Protein AF-A0A1H8CN33-F1 (afdb_monomer_lite)

Secondary structure (DSSP, 8-state):
------SSHHHHHHHHHHHHHHHHHHHHHTT-HHHHHHHHHHHHHHHHHHHHHHS-HHHHHHHHHHHHHHHHHHTTGGGT---HHHHHHHTTS-HHHHHHHHHHHHSS-HHHHHHHHHHHHHHHHHHSTTS-GGG--

Foldseek 3Di:
DDDDDDPPPVVVVVVVVVVVVVVVVVVVCVPDVVVVVVVVVVVVVVVVVVVVCPDDPPVVLLVVLVVVLVVVLVVVCLQPDLDLCVSCVVSVHDSVVSQVSCCVPPVDGPSVVSCVSNVVVVVVVVVPPPDDPVVRD

pLDDT: mean 71.37, std 15.24, range [36.31, 90.75]

Structure (mmCIF, N/CA/C/O backbone):
data_AF-A0A1H8CN33-F1
#
_entry.id   AF-A0A1H8CN33-F1
#
loop_
_atom_site.group_PDB
_atom_site.id
_atom_site.type_symbol
_atom_site.label_atom_id
_atom_site.label_alt_id
_atom_site.label_comp_id
_atom_site.label_asym_id
_atom_site.label_entity_id
_atom_site.label_seq_id
_atom_site.pdbx_PDB_ins_code
_atom_site.Cartn_x
_atom_site.Cartn_y
_atom_site.Cartn_z
_atom_site.occupancy
_atom_site.B_iso_or_equiv
_atom_site.auth_seq_id
_atom_site.auth_comp_id
_atom_site.auth_asym_id
_atom_site.auth_atom_id
_atom_site.pdbx_PDB_model_num
ATOM 1 N N . MET A 1 1 ? 20.559 -63.424 -18.009 1.00 38.78 1 MET A N 1
ATOM 2 C CA . MET A 1 1 ? 20.771 -62.196 -17.217 1.00 38.78 1 MET A CA 1
ATOM 3 C C . MET A 1 1 ? 19.952 -61.095 -17.871 1.00 38.78 1 MET A C 1
ATOM 5 O O . MET A 1 1 ? 20.191 -60.775 -19.024 1.00 38.78 1 MET A O 1
ATOM 9 N N . ILE A 1 2 ? 18.881 -60.683 -17.197 1.00 46.78 2 ILE A N 1
ATOM 10 C CA . ILE A 1 2 ? 17.819 -59.792 -17.684 1.00 46.78 2 ILE A CA 1
ATOM 11 C C . ILE A 1 2 ? 18.214 -58.347 -17.371 1.00 46.78 2 ILE A C 1
ATOM 13 O O . ILE A 1 2 ? 18.445 -58.064 -16.204 1.00 46.78 2 ILE A O 1
ATOM 17 N N . GLN A 1 3 ? 18.208 -57.447 -18.360 1.00 41.53 3 GLN A N 1
ATOM 18 C CA . GLN A 1 3 ? 17.834 -56.025 -18.210 1.00 41.53 3 GLN A CA 1
ATOM 19 C C . GLN A 1 3 ? 17.841 -55.369 -19.607 1.00 41.53 3 GLN A C 1
ATOM 21 O O . GLN A 1 3 ? 18.900 -55.128 -20.164 1.00 41.53 3 GLN A O 1
ATOM 26 N N . LYS A 1 4 ? 16.704 -55.308 -20.313 1.00 43.12 4 LYS A N 1
ATOM 27 C CA . LYS A 1 4 ? 15.602 -54.326 -20.190 1.00 43.12 4 LYS A CA 1
ATOM 28 C C . LYS A 1 4 ? 15.815 -53.076 -21.071 1.00 43.12 4 LYS A C 1
ATOM 30 O O . LYS A 1 4 ? 16.042 -51.978 -20.574 1.00 43.12 4 LYS A O 1
ATOM 35 N N . ASP A 1 5 ? 15.616 -53.279 -22.375 1.00 53.59 5 ASP A N 1
ATOM 36 C CA . ASP A 1 5 ? 15.249 -52.278 -23.388 1.00 53.59 5 ASP A CA 1
ATOM 37 C C . ASP A 1 5 ? 13.894 -51.612 -23.073 1.00 53.59 5 ASP A C 1
ATOM 39 O O . ASP A 1 5 ? 12.856 -52.018 -2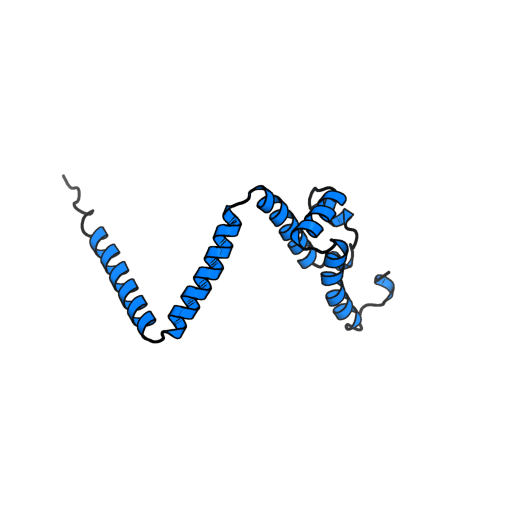3.590 1.00 53.59 5 ASP A O 1
ATOM 43 N N . TRP A 1 6 ? 13.870 -50.588 -22.215 1.00 48.78 6 TRP A N 1
ATOM 44 C CA . TRP A 1 6 ? 12.630 -49.833 -21.931 1.00 48.78 6 TRP A CA 1
ATOM 45 C C . TRP A 1 6 ? 12.735 -48.314 -22.105 1.00 48.78 6 TRP A C 1
ATOM 47 O O . TRP A 1 6 ? 11.824 -47.596 -21.704 1.00 48.78 6 TRP A O 1
ATOM 57 N N . VAL A 1 7 ? 13.793 -47.788 -22.729 1.00 49.41 7 VAL A N 1
ATOM 58 C CA . VAL A 1 7 ? 13.963 -46.320 -22.826 1.00 49.41 7 VAL A CA 1
ATOM 59 C C . VAL A 1 7 ? 13.477 -45.729 -24.162 1.00 49.41 7 VAL A C 1
ATOM 61 O O . VAL A 1 7 ? 13.261 -44.526 -24.258 1.00 49.41 7 VAL A O 1
ATOM 64 N N . GLN A 1 8 ? 13.206 -46.548 -25.183 1.00 54.94 8 GLN A N 1
ATOM 65 C CA . GLN A 1 8 ? 12.820 -46.057 -26.517 1.00 54.94 8 GLN A CA 1
ATOM 66 C C . GLN A 1 8 ? 11.320 -45.706 -26.730 1.00 54.94 8 GLN A C 1
ATOM 68 O O . GLN A 1 8 ? 11.055 -44.813 -27.534 1.00 54.94 8 GLN A O 1
ATOM 73 N N . PRO A 1 9 ? 10.306 -46.282 -26.040 1.00 46.81 9 PRO A N 1
ATOM 74 C CA . PRO A 1 9 ? 8.904 -45.963 -26.359 1.00 46.81 9 PRO A CA 1
ATOM 75 C C . PRO A 1 9 ? 8.371 -44.682 -25.683 1.00 46.81 9 PRO A C 1
ATOM 77 O O . PRO A 1 9 ? 7.384 -44.106 -26.140 1.00 46.81 9 PRO A O 1
ATOM 80 N N . LEU A 1 10 ? 9.027 -44.182 -24.628 1.00 45.94 10 LEU A N 1
ATOM 81 C CA . LEU A 1 10 ? 8.547 -43.026 -23.848 1.00 45.94 10 LEU A CA 1
ATOM 82 C C . LEU A 1 10 ? 8.778 -41.669 -24.533 1.00 45.94 10 LEU A C 1
ATOM 84 O O . LEU A 1 10 ? 8.093 -40.694 -24.216 1.00 45.94 10 LEU A O 1
ATOM 88 N N . PHE A 1 11 ? 9.705 -41.589 -25.491 1.00 44.47 11 PHE A N 1
ATOM 89 C CA . PHE A 1 11 ? 9.963 -40.345 -26.223 1.00 44.47 11 PHE A CA 1
ATOM 90 C C . PHE A 1 11 ? 8.905 -40.096 -27.312 1.00 44.47 11 PHE A C 1
ATOM 92 O O . PHE A 1 11 ? 8.453 -38.966 -27.498 1.00 44.47 11 PHE A O 1
ATOM 99 N N . SER A 1 12 ? 8.412 -41.163 -27.954 1.00 51.94 12 SER A N 1
ATOM 100 C CA . SER A 1 12 ? 7.390 -41.075 -29.007 1.00 51.94 12 SER A CA 1
ATOM 101 C C . SER A 1 12 ? 6.026 -40.621 -28.473 1.00 51.94 12 SER A C 1
ATOM 103 O O . SER A 1 12 ? 5.316 -39.864 -29.134 1.00 51.94 12 SER A O 1
ATOM 105 N N . GLN A 1 13 ? 5.657 -41.028 -27.255 1.00 50.78 13 GLN A N 1
ATOM 106 C CA . GLN A 1 13 ? 4.354 -40.696 -26.669 1.00 50.78 13 GLN A CA 1
ATOM 107 C C . GLN A 1 13 ? 4.270 -39.229 -26.211 1.00 50.78 13 GLN A C 1
ATOM 109 O O . GLN A 1 13 ? 3.214 -38.606 -26.283 1.00 50.78 13 GLN A O 1
ATOM 114 N N . ARG A 1 14 ? 5.400 -38.637 -25.808 1.00 43.19 14 ARG A N 1
ATOM 115 C CA . ARG A 1 14 ? 5.485 -37.254 -25.313 1.00 43.19 14 ARG A CA 1
ATOM 116 C C . ARG A 1 14 ? 5.453 -36.214 -26.443 1.00 43.19 14 ARG A C 1
ATOM 118 O O . ARG A 1 14 ? 4.910 -35.127 -26.258 1.00 43.19 14 ARG A O 1
ATOM 125 N N . VAL A 1 15 ? 5.968 -36.564 -27.624 1.00 52.72 15 VAL A N 1
ATOM 126 C CA . VAL A 1 15 ? 5.853 -35.750 -28.849 1.00 52.72 15 VAL A CA 1
ATOM 127 C C . VAL A 1 15 ? 4.449 -35.876 -29.455 1.00 52.72 15 VAL A C 1
ATOM 129 O O . VAL A 1 15 ? 3.866 -34.870 -29.850 1.00 52.72 15 VAL A O 1
ATOM 132 N N . ALA A 1 16 ? 3.850 -37.072 -29.433 1.00 49.91 16 ALA A N 1
ATOM 133 C CA . ALA A 1 16 ? 2.481 -37.300 -29.908 1.00 49.91 16 ALA A CA 1
ATOM 134 C C . ALA A 1 16 ? 1.404 -36.618 -29.038 1.00 49.91 16 ALA A C 1
ATOM 136 O O . ALA A 1 16 ? 0.428 -36.088 -29.574 1.00 49.91 16 ALA A O 1
ATOM 137 N N . LEU A 1 17 ? 1.590 -36.572 -27.712 1.00 51.44 17 LEU A N 1
ATOM 138 C CA . LEU A 1 17 ? 0.726 -35.804 -26.806 1.00 51.44 17 LEU A CA 1
ATOM 139 C C . LEU A 1 17 ? 0.868 -34.296 -27.040 1.00 51.44 17 LEU A C 1
ATOM 141 O O . LEU A 1 17 ? -0.144 -33.606 -27.080 1.00 51.44 17 LEU A O 1
ATOM 145 N N . ASN A 1 18 ? 2.084 -33.791 -27.283 1.00 51.53 18 ASN A N 1
ATOM 146 C CA . ASN A 1 18 ? 2.278 -32.388 -27.659 1.00 51.53 18 ASN A CA 1
ATOM 147 C C . ASN A 1 18 ? 1.625 -32.062 -29.004 1.00 51.53 18 ASN A C 1
ATOM 149 O O . ASN A 1 18 ? 0.966 -31.043 -29.100 1.00 51.53 18 ASN A O 1
ATOM 153 N N . LEU A 1 19 ? 1.724 -32.929 -30.015 1.00 53.00 19 LEU A N 1
ATOM 154 C CA . LEU A 1 19 ? 1.070 -32.732 -31.315 1.00 53.00 19 LEU A CA 1
ATOM 155 C C . LEU A 1 19 ? -0.458 -32.822 -31.234 1.00 53.00 19 LEU A C 1
ATOM 157 O O . LEU A 1 19 ? -1.139 -32.065 -31.921 1.00 53.00 19 LEU A O 1
ATOM 161 N N . SER A 1 20 ? -1.006 -33.703 -30.393 1.00 56.84 20 SER A N 1
ATOM 162 C CA . SER A 1 20 ? -2.457 -33.815 -30.187 1.00 56.84 20 SER A CA 1
ATOM 163 C C . SER A 1 20 ? -3.001 -32.634 -29.393 1.00 56.84 20 SER A C 1
ATOM 165 O O . SER A 1 20 ? -4.002 -32.055 -29.793 1.00 56.84 20 SER A O 1
ATOM 167 N N . VAL A 1 21 ? -2.316 -32.207 -28.327 1.00 61.88 21 VAL A N 1
ATOM 168 C CA . VAL A 1 21 ? -2.666 -30.988 -27.583 1.00 61.88 21 VAL A CA 1
ATOM 169 C C . VAL A 1 21 ? -2.496 -29.762 -28.472 1.00 61.88 21 VAL A C 1
ATOM 171 O O . VAL A 1 21 ? -3.376 -28.919 -28.477 1.00 61.88 21 VAL A O 1
ATOM 174 N N . PHE A 1 22 ? -1.450 -29.690 -29.297 1.00 62.16 22 PHE A N 1
ATOM 175 C CA . PHE A 1 22 ? -1.246 -28.607 -30.262 1.00 62.16 22 PHE A CA 1
ATOM 176 C C . PHE A 1 22 ? -2.297 -28.627 -31.375 1.00 62.16 22 PHE A C 1
ATOM 178 O O . PHE A 1 22 ? -2.717 -27.567 -31.811 1.00 62.16 22 PHE A O 1
ATOM 185 N N . SER A 1 23 ? -2.782 -29.798 -31.799 1.00 60.94 23 SER A N 1
ATOM 186 C CA . SER A 1 23 ? -3.860 -29.920 -32.792 1.00 60.94 23 SER A CA 1
ATOM 187 C C . SER A 1 23 ? -5.232 -29.591 -32.202 1.00 60.94 23 SER A C 1
ATOM 189 O O . SER A 1 23 ? -6.020 -28.930 -32.863 1.00 60.94 23 SER A O 1
ATOM 191 N N . ILE A 1 24 ? -5.507 -29.979 -30.951 1.00 62.62 24 ILE A N 1
ATOM 192 C CA . ILE A 1 24 ? -6.719 -29.595 -30.206 1.00 62.62 24 ILE A CA 1
ATOM 193 C C . ILE A 1 24 ? -6.690 -28.094 -29.894 1.00 62.62 24 ILE A C 1
ATOM 195 O O . ILE A 1 24 ? -7.694 -27.413 -30.064 1.00 62.62 24 ILE A O 1
ATOM 199 N N . PHE A 1 25 ? -5.531 -27.558 -29.508 1.00 59.28 25 PHE A N 1
ATOM 200 C CA . PHE A 1 25 ? -5.318 -26.133 -29.268 1.00 59.28 25 PHE A CA 1
ATOM 201 C C . PHE A 1 25 ? -5.418 -25.333 -30.570 1.00 59.28 25 PHE A C 1
ATOM 203 O O . PHE A 1 25 ? -6.023 -24.272 -30.561 1.00 59.28 25 PHE A O 1
ATOM 210 N N . ARG A 1 26 ? -4.928 -25.865 -31.700 1.00 61.12 26 ARG A N 1
ATOM 211 C CA . ARG A 1 26 ? -5.068 -25.285 -33.048 1.00 61.12 26 ARG A CA 1
ATOM 212 C C . ARG A 1 26 ? -6.513 -25.320 -33.554 1.00 61.12 26 ARG A C 1
ATOM 214 O O . ARG A 1 26 ? -6.989 -24.306 -34.039 1.00 61.12 26 ARG A O 1
ATOM 221 N N . LEU A 1 27 ? -7.238 -26.422 -33.346 1.00 56.06 27 LEU A N 1
ATOM 222 C CA . LEU A 1 27 ? -8.676 -26.529 -33.640 1.00 56.06 27 LEU A CA 1
ATOM 223 C C . LEU A 1 27 ? -9.524 -25.600 -32.756 1.00 56.06 27 LEU A C 1
ATOM 225 O O . LEU A 1 27 ? -10.532 -25.067 -33.213 1.00 56.06 27 LEU A O 1
ATOM 229 N N . PHE A 1 28 ? -9.109 -25.366 -31.506 1.00 57.62 28 PHE A N 1
ATOM 230 C CA . PHE A 1 28 ? -9.730 -24.369 -30.631 1.00 57.62 28 PHE A CA 1
ATOM 231 C C . PHE A 1 28 ? -9.395 -22.934 -31.086 1.00 57.62 28 PHE A C 1
ATOM 233 O O . PHE A 1 28 ? -10.272 -22.071 -31.065 1.00 57.62 28 PHE A O 1
ATOM 240 N N . LEU A 1 29 ? -8.172 -22.702 -31.586 1.00 55.03 29 LEU A N 1
ATOM 241 C CA . LEU A 1 29 ? -7.693 -21.426 -32.141 1.00 55.03 29 LEU A CA 1
ATOM 242 C C . LEU A 1 29 ? -8.441 -21.009 -33.418 1.00 55.03 29 LEU A C 1
ATOM 244 O O . LEU A 1 29 ? -8.754 -19.833 -33.582 1.00 55.03 29 LEU A O 1
ATOM 248 N N . ASP A 1 30 ? -8.757 -21.966 -34.294 1.00 59.91 30 ASP A N 1
ATOM 249 C CA . ASP A 1 30 ? -9.390 -21.708 -35.597 1.00 59.91 30 ASP A CA 1
ATOM 250 C C . ASP A 1 30 ? -10.877 -21.324 -35.491 1.00 59.91 30 ASP A C 1
ATOM 252 O O . ASP A 1 30 ? -11.449 -20.771 -36.429 1.00 59.91 30 ASP A O 1
ATOM 256 N N . SER A 1 31 ? -11.526 -21.590 -34.353 1.00 62.53 31 SER A N 1
ATOM 257 C CA . SER A 1 31 ? -12.973 -21.391 -34.230 1.00 62.53 31 SER A CA 1
ATOM 258 C C . SER A 1 31 ? -13.391 -19.943 -33.956 1.00 62.53 31 SER A C 1
ATOM 260 O O . SER A 1 31 ? -14.504 -19.576 -34.321 1.00 62.53 31 SER A O 1
ATOM 262 N N . ASN A 1 32 ? -12.527 -19.089 -33.387 1.00 67.88 32 ASN A N 1
ATOM 263 C CA . ASN A 1 32 ? -12.808 -17.659 -33.212 1.00 67.88 32 ASN A CA 1
ATOM 264 C C . ASN A 1 32 ? -11.509 -16.837 -33.113 1.00 67.88 32 ASN A C 1
ATOM 266 O O . ASN A 1 32 ? -10.906 -16.754 -32.044 1.00 67.88 32 ASN A O 1
ATOM 270 N N . LEU A 1 33 ? -11.147 -16.129 -34.192 1.00 73.56 33 LEU A N 1
ATOM 271 C CA . LEU A 1 33 ? -10.037 -15.156 -34.252 1.00 73.56 33 LEU A CA 1
ATOM 272 C C . LEU A 1 33 ? -10.040 -14.159 -33.075 1.00 73.56 33 LEU A C 1
ATOM 274 O O . LEU A 1 33 ? -8.995 -13.712 -32.609 1.00 73.56 33 LEU A O 1
ATOM 278 N N . MET A 1 34 ? -11.226 -13.822 -32.569 1.00 76.31 34 MET A N 1
ATOM 279 C CA . MET A 1 34 ? -11.381 -12.941 -31.412 1.00 76.31 34 MET A CA 1
ATOM 280 C C . MET A 1 34 ? -10.810 -13.551 -30.127 1.00 76.31 34 MET A C 1
ATOM 282 O O . MET A 1 34 ? -10.161 -12.848 -29.362 1.00 76.31 34 MET A O 1
ATOM 286 N N . GLY A 1 35 ? -10.990 -14.854 -29.900 1.00 76.50 35 GLY A N 1
ATOM 287 C CA . GLY A 1 35 ? -10.476 -15.530 -28.707 1.00 76.50 35 GLY A CA 1
ATOM 288 C C . GLY A 1 35 ? -8.951 -15.606 -28.700 1.00 76.50 35 GLY A C 1
ATOM 289 O O . GLY A 1 35 ? -8.326 -15.324 -27.678 1.00 76.50 35 GLY A O 1
ATOM 290 N N . SER A 1 36 ? -8.344 -15.911 -29.852 1.00 81.06 36 SER A N 1
ATOM 291 C CA . SER A 1 36 ? -6.886 -15.939 -29.985 1.00 81.06 36 SER A CA 1
ATOM 292 C C . SER A 1 36 ? -6.269 -14.549 -29.826 1.00 81.06 36 SER A C 1
ATOM 294 O O . SER A 1 36 ? -5.262 -14.417 -29.139 1.00 81.06 36 SER A O 1
ATOM 296 N N . LEU A 1 37 ? -6.893 -13.503 -30.386 1.00 81.81 37 LEU A N 1
ATOM 297 C CA . LEU A 1 37 ? -6.425 -12.120 -30.225 1.00 81.81 37 LEU A CA 1
ATOM 298 C C . LEU A 1 37 ? -6.535 -11.642 -28.773 1.00 81.81 37 LEU A C 1
ATOM 300 O O . LEU A 1 37 ? -5.572 -11.088 -28.247 1.00 81.81 37 LEU A O 1
ATOM 304 N N . CYS A 1 38 ? -7.662 -11.902 -28.102 1.00 85.12 38 CYS A N 1
ATOM 305 C CA . CYS A 1 38 ? -7.831 -11.569 -26.686 1.00 85.12 38 CYS A CA 1
ATOM 306 C C . CYS A 1 38 ? -6.788 -12.269 -25.809 1.00 85.12 38 CYS A C 1
ATOM 308 O O . CYS A 1 38 ? -6.227 -11.650 -24.907 1.00 85.12 38 CYS A O 1
ATOM 310 N N . LEU A 1 39 ? -6.496 -13.542 -26.086 1.00 82.94 39 LEU A N 1
ATOM 311 C CA . LEU A 1 39 ? -5.492 -14.299 -25.347 1.00 82.94 39 LEU A CA 1
ATOM 312 C C . LEU A 1 39 ? -4.081 -13.742 -25.578 1.00 82.94 39 LEU A C 1
ATOM 314 O O . LEU A 1 39 ? -3.340 -13.567 -24.617 1.00 82.94 39 LEU A O 1
ATOM 318 N N . THR A 1 40 ? -3.714 -13.410 -26.819 1.00 85.88 40 THR A N 1
ATOM 319 C CA . THR A 1 40 ? -2.421 -12.774 -27.122 1.00 85.88 40 THR A CA 1
ATOM 320 C C . THR A 1 40 ? -2.283 -11.417 -26.434 1.00 85.88 40 THR A C 1
ATOM 322 O O . THR A 1 40 ? -1.239 -11.151 -25.850 1.00 85.88 40 THR A O 1
ATOM 325 N N . MET A 1 41 ? -3.333 -10.589 -26.428 1.00 85.81 41 MET A N 1
ATOM 326 C CA . MET A 1 41 ? -3.334 -9.313 -25.699 1.00 85.81 41 MET A CA 1
ATOM 327 C C . MET A 1 41 ? -3.177 -9.517 -24.190 1.00 85.81 41 MET A C 1
ATOM 329 O O . MET A 1 41 ? -2.432 -8.795 -23.535 1.00 85.81 41 MET A O 1
ATOM 333 N N . MET A 1 42 ? -3.856 -10.521 -23.636 1.00 84.94 42 MET A N 1
ATOM 334 C CA . MET A 1 42 ? -3.725 -10.880 -22.229 1.00 84.94 42 MET A CA 1
ATOM 335 C C . MET A 1 42 ? -2.291 -11.318 -21.907 1.00 84.94 42 MET A C 1
ATOM 337 O O . MET A 1 42 ? -1.716 -10.833 -20.936 1.00 84.94 42 MET A O 1
ATOM 341 N N . TYR A 1 43 ? -1.690 -12.174 -22.739 1.00 84.38 43 TYR A N 1
ATOM 342 C CA . TYR A 1 43 ? -0.297 -12.599 -22.583 1.00 84.38 43 TYR A CA 1
ATOM 343 C C . TYR A 1 43 ? 0.696 -11.441 -22.690 1.00 84.38 43 TYR A C 1
ATOM 345 O O . TYR A 1 43 ? 1.613 -11.396 -21.882 1.00 84.38 43 TYR A O 1
ATOM 353 N N . ASP A 1 44 ? 0.509 -10.504 -23.618 1.00 81.75 44 ASP A N 1
ATOM 354 C CA . ASP A 1 44 ? 1.389 -9.336 -23.786 1.00 81.75 44 ASP A CA 1
ATOM 355 C C . ASP A 1 44 ? 1.370 -8.425 -22.545 1.00 81.75 44 ASP A C 1
ATOM 357 O O . ASP A 1 44 ? 2.410 -8.004 -22.038 1.00 81.75 44 ASP A O 1
ATOM 361 N N . ILE A 1 45 ? 0.183 -8.212 -21.964 1.00 79.75 45 ILE A N 1
ATOM 362 C CA . ILE A 1 45 ? 0.031 -7.497 -20.689 1.00 79.75 45 ILE A CA 1
ATOM 363 C C . ILE A 1 45 ? 0.761 -8.245 -19.567 1.00 79.75 45 ILE A C 1
ATOM 365 O O . ILE A 1 45 ? 1.520 -7.638 -18.808 1.00 79.75 45 ILE A O 1
ATOM 369 N N . PHE A 1 46 ? 0.554 -9.560 -19.449 1.00 77.75 46 PHE A N 1
ATOM 370 C CA . PHE A 1 46 ? 1.208 -10.358 -18.410 1.00 77.75 46 PHE A CA 1
ATOM 371 C C . PHE A 1 46 ? 2.727 -10.421 -18.574 1.00 77.75 46 PHE A C 1
ATOM 373 O O . PHE A 1 46 ? 3.426 -10.335 -17.568 1.00 77.75 46 PHE A O 1
ATOM 380 N N . ASP A 1 47 ? 3.245 -10.520 -19.796 1.00 77.44 47 ASP A N 1
ATOM 381 C CA . ASP A 1 47 ? 4.685 -10.532 -20.060 1.00 77.44 47 ASP A CA 1
ATOM 382 C C . ASP A 1 47 ? 5.317 -9.175 -19.726 1.00 77.44 47 ASP A C 1
ATOM 384 O O . ASP A 1 47 ? 6.331 -9.115 -19.032 1.00 77.44 47 ASP A O 1
ATOM 388 N N . ALA A 1 48 ? 4.659 -8.064 -20.076 1.00 69.25 48 ALA A N 1
ATOM 389 C CA . ALA A 1 48 ? 5.094 -6.728 -19.671 1.00 69.25 48 ALA A CA 1
ATOM 390 C C . ALA A 1 48 ? 5.128 -6.553 -18.139 1.00 69.25 48 ALA A C 1
ATOM 392 O O . ALA A 1 48 ? 6.018 -5.887 -17.596 1.00 69.25 48 ALA A O 1
ATOM 393 N N . HIS A 1 49 ? 4.178 -7.160 -17.420 1.00 63.78 49 HIS A N 1
ATOM 394 C CA . HIS A 1 49 ? 4.179 -7.191 -15.957 1.00 63.78 49 HIS A CA 1
ATOM 395 C C . HIS A 1 49 ? 5.280 -8.099 -15.385 1.00 63.78 49 HIS A C 1
ATOM 397 O O . HIS A 1 49 ? 5.962 -7.687 -14.447 1.00 63.78 49 HIS A O 1
ATOM 403 N N . ALA A 1 50 ? 5.496 -9.282 -15.964 1.00 65.44 50 ALA A N 1
ATOM 404 C CA . ALA A 1 50 ? 6.513 -10.238 -15.530 1.00 65.44 50 ALA A CA 1
ATOM 405 C C . ALA A 1 50 ? 7.939 -9.710 -15.757 1.00 65.44 50 ALA A C 1
ATOM 407 O O . ALA A 1 50 ? 8.797 -9.825 -14.880 1.00 65.44 50 ALA A O 1
ATOM 408 N N . GLN A 1 51 ? 8.190 -9.050 -16.891 1.00 61.16 51 GLN A N 1
ATOM 409 C CA . GLN A 1 51 ? 9.478 -8.413 -17.161 1.00 61.16 51 GLN A CA 1
ATOM 410 C C . GLN A 1 51 ? 9.753 -7.256 -16.190 1.00 61.16 51 GLN A C 1
ATOM 412 O O . GLN A 1 51 ? 10.874 -7.136 -15.696 1.00 61.16 51 GLN A O 1
ATOM 417 N N . ARG A 1 52 ? 8.731 -6.467 -15.822 1.00 58.19 52 ARG A N 1
ATOM 418 C CA . ARG A 1 52 ? 8.848 -5.402 -14.806 1.00 58.19 52 ARG A CA 1
ATOM 419 C C . ARG A 1 52 ? 9.209 -5.911 -13.412 1.00 58.19 52 ARG A C 1
ATOM 421 O O . ARG A 1 52 ? 9.887 -5.197 -12.678 1.00 58.19 52 ARG A O 1
ATOM 428 N N . GLU A 1 53 ? 8.764 -7.108 -13.042 1.00 55.75 53 GLU A N 1
ATOM 429 C CA . GLU A 1 53 ? 9.088 -7.720 -11.747 1.00 55.75 53 GLU A CA 1
ATOM 430 C C . GLU A 1 53 ? 10.547 -8.217 -11.699 1.00 55.75 53 GLU A C 1
ATOM 432 O O . GLU A 1 53 ? 11.150 -8.275 -10.632 1.00 55.75 53 GLU A O 1
ATOM 437 N N . SER A 1 54 ? 11.159 -8.491 -12.859 1.00 52.62 54 SER A N 1
ATOM 438 C CA . SER A 1 54 ? 12.515 -9.051 -12.954 1.00 52.62 54 SER A CA 1
ATOM 439 C C . SER A 1 54 ? 13.666 -8.030 -12.940 1.00 52.62 54 SER A C 1
ATOM 441 O O . SER A 1 54 ? 14.809 -8.41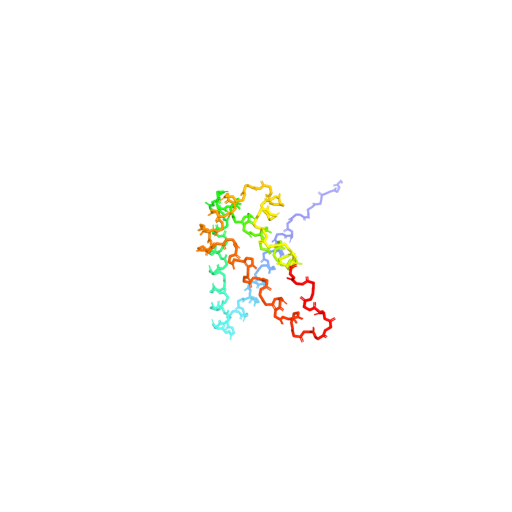2 -12.689 1.00 52.62 54 SER A O 1
ATOM 443 N N . THR A 1 55 ? 13.411 -6.741 -13.207 1.00 49.81 55 THR A N 1
ATOM 444 C CA . THR A 1 55 ? 14.489 -5.804 -13.590 1.00 49.81 55 THR A CA 1
ATOM 445 C C . THR A 1 55 ? 15.020 -4.858 -12.515 1.00 49.81 55 THR A C 1
ATOM 447 O O . THR A 1 55 ? 15.925 -4.090 -12.833 1.00 49.81 55 THR A O 1
ATOM 450 N N . ASP A 1 56 ? 14.540 -4.850 -11.266 1.00 55.78 56 ASP A N 1
ATOM 451 C CA . ASP A 1 56 ? 15.034 -3.829 -10.329 1.00 55.78 56 ASP A CA 1
ATOM 452 C C . ASP A 1 56 ? 14.955 -4.226 -8.844 1.00 55.78 56 ASP A C 1
ATOM 454 O O . ASP A 1 56 ? 13.923 -4.107 -8.185 1.00 55.78 56 ASP A O 1
ATOM 458 N N . SER A 1 57 ? 16.089 -4.665 -8.289 1.00 54.84 57 SER A N 1
ATOM 459 C CA . SER A 1 57 ? 16.231 -5.065 -6.879 1.00 54.84 57 SER A CA 1
ATOM 460 C C . SER A 1 57 ? 15.960 -3.921 -5.892 1.00 54.84 57 SER A C 1
ATOM 462 O O . SER A 1 57 ? 15.560 -4.152 -4.748 1.00 54.84 57 SER A O 1
ATOM 464 N N . HIS A 1 58 ? 16.142 -2.668 -6.324 1.00 57.00 58 HIS A N 1
ATOM 465 C CA . HIS A 1 58 ? 15.813 -1.496 -5.517 1.00 57.00 58 HIS A CA 1
ATOM 466 C C . HIS A 1 58 ? 14.312 -1.198 -5.543 1.00 57.00 58 HIS A C 1
ATOM 468 O O . HIS A 1 58 ? 13.749 -0.808 -4.511 1.00 57.00 58 HIS A O 1
ATOM 474 N N . THR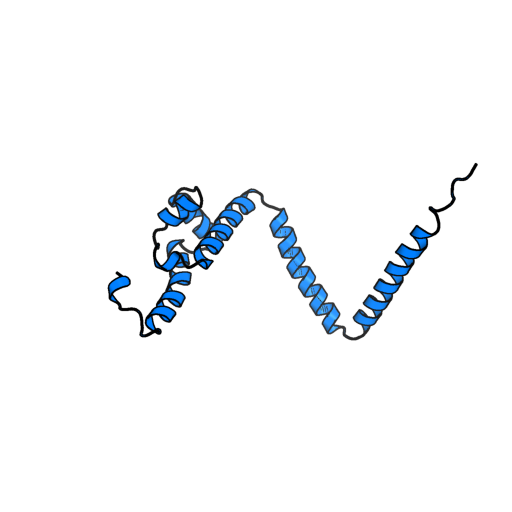 A 1 59 ? 13.661 -1.423 -6.689 1.00 61.97 59 THR A N 1
ATOM 475 C CA . THR A 1 59 ? 12.200 -1.391 -6.795 1.00 61.97 59 THR A CA 1
ATOM 476 C C . THR A 1 59 ? 11.584 -2.512 -5.969 1.00 61.97 59 THR A C 1
ATOM 478 O O . THR A 1 59 ? 10.645 -2.222 -5.237 1.00 61.97 59 THR A O 1
ATOM 481 N N . ASP A 1 60 ? 12.159 -3.715 -5.957 1.00 71.75 60 ASP A N 1
ATOM 482 C CA . ASP A 1 60 ? 11.654 -4.867 -5.200 1.00 71.75 60 ASP A CA 1
ATOM 483 C C . ASP A 1 60 ? 11.489 -4.561 -3.702 1.00 71.75 60 ASP A C 1
ATOM 485 O O . ASP A 1 60 ? 10.401 -4.699 -3.145 1.00 71.75 60 ASP A O 1
ATOM 489 N N . ARG A 1 61 ? 12.505 -3.978 -3.046 1.00 80.19 61 ARG A N 1
ATOM 490 C CA .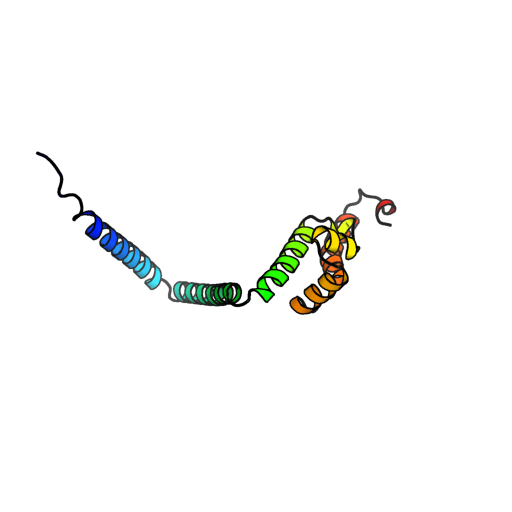 ARG A 1 61 ? 12.380 -3.587 -1.627 1.00 80.19 61 ARG A CA 1
ATOM 491 C C . ARG A 1 61 ? 11.296 -2.531 -1.399 1.00 80.19 61 ARG A C 1
ATOM 493 O O . ARG A 1 61 ? 10.588 -2.568 -0.393 1.00 80.19 61 ARG A O 1
ATOM 500 N N . THR A 1 62 ? 11.167 -1.560 -2.299 1.00 83.50 62 THR A N 1
ATOM 501 C CA . THR A 1 62 ? 10.153 -0.501 -2.161 1.00 83.50 62 THR A CA 1
ATOM 502 C C . THR A 1 62 ? 8.746 -1.006 -2.463 1.00 83.50 62 THR A C 1
ATOM 504 O O . THR A 1 62 ? 7.808 -0.651 -1.753 1.00 83.50 62 THR A O 1
ATOM 507 N N . ALA A 1 63 ? 8.610 -1.882 -3.456 1.00 82.00 63 ALA A N 1
ATOM 508 C CA . ALA A 1 63 ? 7.385 -2.567 -3.820 1.00 82.00 63 ALA A CA 1
ATOM 509 C C . ALA A 1 63 ? 6.949 -3.511 -2.700 1.00 82.00 63 ALA A C 1
ATOM 511 O O . ALA A 1 63 ? 5.773 -3.523 -2.349 1.00 82.00 63 ALA A O 1
ATOM 512 N N . TYR A 1 64 ? 7.891 -4.207 -2.060 1.00 85.12 64 TYR A N 1
ATOM 513 C CA . TYR A 1 64 ? 7.648 -5.007 -0.865 1.00 85.12 64 TYR A CA 1
ATOM 514 C C . TYR A 1 64 ? 7.065 -4.160 0.270 1.00 85.12 64 TYR A C 1
ATOM 516 O O . TYR A 1 64 ? 6.037 -4.522 0.834 1.00 85.12 64 TYR A O 1
ATOM 524 N N . ILE A 1 65 ? 7.655 -2.995 0.565 1.00 87.88 65 ILE A N 1
ATOM 525 C CA . ILE A 1 65 ? 7.141 -2.084 1.604 1.00 87.88 65 ILE A CA 1
ATOM 526 C C . ILE A 1 65 ? 5.726 -1.607 1.267 1.00 87.88 65 ILE A C 1
ATOM 528 O O . ILE A 1 65 ? 4.854 -1.614 2.134 1.00 87.88 65 ILE A O 1
ATOM 532 N N . VAL A 1 66 ? 5.479 -1.214 0.014 1.00 86.69 66 VAL A N 1
ATOM 533 C CA . VAL A 1 66 ? 4.152 -0.778 -0.446 1.00 86.69 66 VAL A CA 1
ATOM 534 C C . VAL A 1 66 ? 3.147 -1.923 -0.321 1.00 86.69 66 VAL A C 1
ATOM 536 O O . VAL A 1 66 ? 2.085 -1.738 0.263 1.00 86.69 66 VAL A O 1
ATOM 539 N N . LYS A 1 67 ? 3.490 -3.120 -0.804 1.00 85.94 67 LYS A N 1
ATOM 540 C CA . LYS A 1 67 ? 2.649 -4.322 -0.737 1.00 85.94 67 LYS A CA 1
ATOM 541 C C . LYS A 1 67 ? 2.322 -4.696 0.705 1.00 85.94 67 LYS A C 1
ATOM 543 O O . LYS A 1 67 ? 1.166 -4.972 1.012 1.00 85.94 67 LYS A O 1
ATOM 548 N N . GLN A 1 68 ? 3.309 -4.649 1.593 1.00 87.38 68 GLN A N 1
ATOM 549 C CA . GLN A 1 68 ? 3.118 -4.940 3.008 1.00 87.38 68 GLN A CA 1
ATOM 550 C C . GLN A 1 68 ? 2.257 -3.870 3.693 1.00 87.38 68 GLN A C 1
ATOM 552 O O . GLN A 1 68 ? 1.403 -4.215 4.506 1.00 87.38 68 GLN A O 1
ATOM 557 N N . LEU A 1 69 ? 2.413 -2.589 3.336 1.00 87.88 69 LEU A N 1
ATOM 558 C CA . LEU A 1 69 ? 1.518 -1.529 3.803 1.00 87.88 69 LEU A CA 1
ATOM 559 C C . LEU A 1 69 ? 0.077 -1.782 3.340 1.00 87.88 69 LEU A C 1
ATOM 561 O O . LEU A 1 69 ? -0.831 -1.720 4.161 1.00 87.88 69 LEU A O 1
ATOM 565 N N . MET A 1 70 ? -0.141 -2.128 2.067 1.00 86.00 70 MET A N 1
ATOM 566 C CA . MET A 1 70 ? -1.485 -2.451 1.564 1.00 86.00 70 MET A CA 1
ATOM 567 C C . MET A 1 70 ? -2.087 -3.658 2.284 1.00 86.00 70 MET A C 1
ATOM 569 O O . MET A 1 70 ? -3.264 -3.631 2.633 1.00 86.00 70 MET A O 1
ATOM 573 N N . ALA A 1 71 ? -1.284 -4.690 2.553 1.00 85.75 71 ALA A N 1
ATOM 574 C CA . ALA A 1 71 ? -1.715 -5.848 3.328 1.00 85.75 71 ALA A CA 1
ATOM 575 C C . ALA A 1 71 ? -2.076 -5.476 4.774 1.00 85.75 71 ALA A C 1
ATOM 577 O O . ALA A 1 71 ? -3.021 -6.019 5.329 1.00 85.75 71 ALA A O 1
ATOM 578 N N . LEU A 1 72 ? -1.368 -4.529 5.394 1.00 86.25 72 LEU A N 1
ATOM 579 C CA . LEU A 1 72 ? -1.736 -4.023 6.718 1.00 86.25 72 LEU A CA 1
ATOM 580 C C . LEU A 1 72 ? -3.032 -3.205 6.666 1.00 86.25 72 LEU A C 1
ATOM 582 O O . LEU A 1 72 ? -3.884 -3.362 7.537 1.00 86.25 72 LEU A O 1
ATOM 586 N N . LEU A 1 73 ? -3.229 -2.380 5.638 1.00 85.31 73 LEU A N 1
ATOM 587 C CA . LEU A 1 73 ? -4.453 -1.589 5.483 1.00 85.31 73 LEU A CA 1
ATOM 588 C C . LEU A 1 73 ? -5.678 -2.463 5.186 1.00 85.31 73 LEU A C 1
ATOM 590 O O . LEU A 1 73 ? -6.762 -2.176 5.691 1.00 85.31 73 LEU A O 1
ATOM 594 N N . SER A 1 74 ? -5.516 -3.562 4.444 1.00 80.25 74 SER A N 1
ATOM 595 C CA . SER A 1 74 ? -6.618 -4.482 4.136 1.00 80.25 74 SER A CA 1
ATOM 596 C C . SER A 1 74 ? -7.143 -5.240 5.358 1.00 80.25 74 SER A C 1
ATOM 598 O O . SER A 1 74 ? -8.288 -5.682 5.343 1.00 80.25 74 SER A O 1
ATOM 600 N N . THR A 1 75 ? -6.362 -5.343 6.440 1.00 82.12 75 THR A N 1
ATOM 601 C CA . THR A 1 75 ? -6.841 -5.927 7.708 1.00 82.12 75 THR A CA 1
ATOM 602 C C . THR A 1 75 ? -7.818 -5.025 8.468 1.00 82.12 75 THR A C 1
ATOM 604 O O . THR A 1 75 ? -8.431 -5.469 9.435 1.00 82.12 75 THR A O 1
ATOM 607 N N . GLY A 1 76 ? -7.971 -3.758 8.065 1.00 74.06 76 GLY A N 1
ATOM 608 C CA . GLY A 1 76 ? -8.872 -2.809 8.720 1.00 74.06 76 GLY A CA 1
ATOM 609 C C . GLY A 1 76 ? -8.319 -2.194 10.010 1.00 74.06 76 GLY A C 1
ATOM 610 O O . GLY A 1 76 ? -9.060 -1.534 10.733 1.00 74.06 76 GLY A O 1
ATOM 611 N N . ILE A 1 77 ? -7.023 -2.345 10.304 1.00 77.62 77 ILE A N 1
ATOM 612 C CA . ILE A 1 77 ? -6.370 -1.697 11.464 1.00 77.62 77 ILE A CA 1
ATOM 613 C C . ILE A 1 77 ? -6.403 -0.164 11.357 1.00 77.62 77 ILE A C 1
ATOM 615 O O . ILE A 1 77 ? -6.422 0.536 12.370 1.00 77.62 77 ILE A O 1
ATOM 619 N N . SER A 1 78 ? -6.531 0.360 10.135 1.00 75.75 78 SER A N 1
ATOM 620 C CA . SER A 1 78 ? -6.644 1.792 9.833 1.00 75.75 78 SER A CA 1
ATOM 621 C C . SER A 1 78 ? -7.861 2.487 10.455 1.00 75.75 78 SER A C 1
ATOM 623 O O . SER A 1 78 ? -7.990 3.712 10.388 1.00 75.75 78 SER A O 1
ATOM 625 N N . ARG A 1 79 ? -8.748 1.711 11.083 1.00 69.81 79 ARG A N 1
ATOM 626 C CA . ARG A 1 79 ? -9.893 2.176 11.865 1.00 69.81 79 ARG A CA 1
ATOM 627 C C . ARG A 1 79 ? -9.504 2.725 13.234 1.00 69.81 79 ARG A C 1
ATOM 629 O O . ARG A 1 79 ? -10.099 3.714 13.654 1.00 69.81 79 ARG A O 1
ATOM 636 N N . THR A 1 80 ? -8.543 2.085 13.896 1.00 69.94 80 THR A N 1
ATOM 637 C CA . THR A 1 80 ? -8.089 2.431 15.252 1.00 69.94 80 THR A CA 1
ATOM 638 C C . THR A 1 80 ? -6.780 3.207 15.195 1.00 69.94 80 THR A C 1
ATOM 640 O O . THR A 1 80 ? -6.642 4.217 15.870 1.00 69.94 80 THR A O 1
ATOM 643 N N . GLU A 1 81 ? -5.857 2.795 14.321 1.00 76.38 81 GLU A N 1
ATOM 644 C CA . GLU A 1 81 ? -4.518 3.377 14.235 1.00 76.38 81 GLU A CA 1
ATOM 645 C C . GLU A 1 81 ? -4.334 4.115 12.907 1.00 76.38 81 GLU A C 1
ATOM 647 O O . GLU A 1 81 ? -4.225 3.507 11.834 1.00 76.38 81 GLU A O 1
ATOM 652 N N . ARG A 1 82 ? -4.314 5.451 12.979 1.00 78.50 82 ARG A N 1
ATOM 653 C CA . ARG A 1 82 ? -4.120 6.351 11.824 1.00 78.50 82 ARG A CA 1
ATOM 654 C C . ARG A 1 82 ? -2.722 6.965 11.756 1.00 78.50 82 ARG A C 1
ATOM 656 O O . ARG A 1 82 ? -2.407 7.647 10.782 1.00 78.50 82 ARG A O 1
ATOM 663 N N . ASP A 1 83 ? -1.883 6.730 12.763 1.00 83.75 83 ASP A N 1
ATOM 664 C CA . ASP A 1 83 ? -0.528 7.271 12.791 1.00 83.75 83 ASP A CA 1
ATOM 665 C C . ASP A 1 83 ? 0.380 6.509 11.816 1.00 83.75 83 ASP A C 1
ATOM 667 O O . ASP A 1 83 ? 0.467 5.282 11.824 1.00 83.75 83 ASP A O 1
ATOM 671 N N . VAL A 1 84 ? 1.104 7.252 10.980 1.00 84.12 84 VAL A N 1
ATOM 672 C CA . VAL A 1 84 ? 2.110 6.710 10.056 1.00 84.12 84 VAL A CA 1
ATOM 673 C C . VAL A 1 84 ? 3.224 5.976 10.812 1.00 84.12 84 VAL A C 1
ATOM 675 O O . VAL A 1 84 ? 3.784 5.008 10.297 1.00 84.12 84 VAL A O 1
ATOM 678 N N . SER A 1 85 ? 3.528 6.411 12.034 1.00 86.44 85 SER A N 1
ATOM 679 C CA . SER A 1 85 ? 4.549 5.833 12.907 1.00 86.44 85 SER A CA 1
ATOM 680 C C . SER A 1 85 ? 4.214 4.395 13.294 1.00 86.44 85 SER A C 1
ATOM 682 O O . SER A 1 85 ? 5.086 3.534 13.214 1.00 86.44 85 SER A O 1
ATOM 684 N N . TYR A 1 86 ? 2.938 4.103 13.566 1.00 87.88 86 TYR A N 1
ATOM 685 C CA . TYR A 1 86 ? 2.460 2.751 13.870 1.00 87.88 86 TYR A CA 1
ATOM 686 C C . TYR A 1 86 ? 2.752 1.763 12.728 1.00 87.88 86 TYR A C 1
ATOM 688 O O . TYR A 1 86 ? 3.267 0.660 12.932 1.00 87.88 86 TYR A O 1
ATOM 696 N N . TYR A 1 87 ? 2.463 2.169 11.488 1.00 86.88 87 TYR A N 1
ATOM 697 C CA . TYR A 1 87 ? 2.749 1.340 10.315 1.00 86.88 87 TYR A CA 1
ATOM 698 C C . TYR A 1 87 ? 4.250 1.224 10.058 1.00 86.88 87 TYR A C 1
ATOM 700 O O . TYR A 1 87 ? 4.723 0.163 9.661 1.00 86.88 87 TYR A O 1
ATOM 708 N N . ALA A 1 88 ? 5.007 2.294 10.295 1.00 88.44 88 ALA A N 1
ATOM 709 C CA . ALA A 1 88 ? 6.451 2.298 10.111 1.00 88.44 88 ALA A CA 1
ATOM 710 C C . ALA A 1 88 ? 7.157 1.319 11.064 1.00 88.44 88 ALA A C 1
ATOM 712 O O . ALA A 1 88 ? 8.010 0.552 10.616 1.00 88.44 88 ALA A O 1
ATOM 713 N N . GLU A 1 89 ? 6.738 1.266 12.331 1.00 88.94 89 GLU A N 1
ATOM 714 C CA . GLU A 1 89 ? 7.239 0.301 13.316 1.00 88.94 89 GLU A CA 1
ATOM 715 C C . GLU A 1 89 ? 6.967 -1.145 12.887 1.00 88.94 89 GLU A C 1
ATOM 717 O O . GLU A 1 89 ? 7.888 -1.958 12.840 1.00 88.94 89 GLU A O 1
ATOM 722 N N . ARG A 1 90 ? 5.735 -1.462 12.464 1.00 86.56 90 ARG A N 1
ATOM 723 C CA . ARG A 1 90 ? 5.382 -2.811 11.976 1.00 86.56 90 ARG A CA 1
ATOM 724 C C . ARG A 1 90 ? 6.127 -3.227 10.711 1.00 86.56 90 ARG A C 1
ATOM 726 O O . ARG A 1 90 ? 6.340 -4.414 10.477 1.00 86.56 90 ARG A O 1
ATOM 733 N N . LEU A 1 91 ? 6.499 -2.256 9.887 1.00 87.50 91 LEU A N 1
ATOM 734 C CA . LEU A 1 91 ? 7.273 -2.466 8.669 1.00 87.50 91 LEU A CA 1
ATOM 735 C C . LEU A 1 91 ? 8.791 -2.449 8.927 1.00 87.50 91 LEU A C 1
ATOM 737 O O . LEU A 1 91 ? 9.555 -2.654 7.985 1.00 87.50 91 LEU A O 1
ATOM 741 N N . ASN A 1 92 ? 9.232 -2.237 10.176 1.00 87.81 92 ASN A N 1
ATOM 742 C CA . ASN A 1 92 ? 10.635 -2.080 10.577 1.00 87.81 92 ASN A CA 1
ATOM 743 C C . ASN A 1 92 ? 11.373 -0.993 9.772 1.00 87.81 92 ASN A C 1
ATOM 745 O O . ASN A 1 92 ? 12.520 -1.166 9.351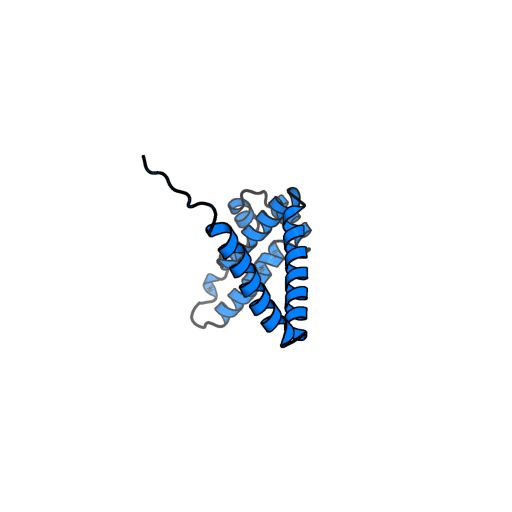 1.00 87.81 92 ASN A O 1
ATOM 749 N N . VAL A 1 93 ? 10.706 0.136 9.523 1.00 88.88 93 VAL A N 1
ATOM 750 C CA . VAL A 1 93 ? 11.261 1.283 8.792 1.00 88.88 93 VAL A CA 1
ATOM 751 C C . VAL A 1 93 ? 11.028 2.586 9.549 1.00 88.88 93 VAL A C 1
ATOM 753 O O . VAL A 1 93 ? 10.129 2.702 10.371 1.00 88.88 93 VAL A O 1
ATOM 756 N N . SER A 1 94 ? 11.818 3.617 9.246 1.00 90.75 94 SER A N 1
ATOM 757 C CA . SER A 1 94 ? 11.558 4.957 9.781 1.00 90.75 94 SER A CA 1
ATOM 758 C C . SER A 1 94 ? 10.277 5.555 9.165 1.00 90.75 94 SER A C 1
ATOM 760 O O . SER A 1 94 ? 10.093 5.441 7.946 1.00 90.75 94 SER A O 1
ATOM 762 N N . PRO A 1 95 ? 9.446 6.292 9.931 1.00 87.75 95 PRO A N 1
ATOM 763 C CA . PRO A 1 95 ? 8.245 6.962 9.412 1.00 87.75 95 PRO A CA 1
ATOM 764 C C . PRO A 1 95 ? 8.541 7.913 8.244 1.00 87.75 95 PRO A C 1
ATOM 766 O O . PRO A 1 95 ? 7.774 8.012 7.280 1.00 87.75 95 PRO A O 1
ATOM 769 N N . LYS A 1 96 ? 9.708 8.572 8.283 1.00 89.88 96 LYS A N 1
ATOM 770 C CA . LYS A 1 96 ? 10.183 9.459 7.212 1.00 89.88 96 LYS A CA 1
ATOM 771 C C . LYS A 1 96 ? 10.505 8.681 5.937 1.00 89.88 96 LYS A C 1
ATOM 773 O O . LYS A 1 96 ? 10.172 9.130 4.841 1.00 89.88 96 LYS A O 1
ATOM 778 N N . TYR A 1 97 ? 11.124 7.508 6.080 1.00 89.56 97 TYR A N 1
ATOM 779 C CA . TYR A 1 97 ? 11.447 6.639 4.951 1.00 89.56 97 TYR A CA 1
ATOM 780 C C . TYR A 1 97 ? 10.185 6.048 4.318 1.00 89.56 97 TYR A C 1
ATOM 782 O O . TYR A 1 97 ? 10.055 6.076 3.094 1.00 89.56 97 TYR A O 1
ATOM 790 N N . LEU A 1 98 ? 9.226 5.594 5.131 1.00 87.31 98 LEU A N 1
ATOM 791 C CA . LEU A 1 98 ? 7.922 5.127 4.655 1.00 87.31 98 LEU A CA 1
ATOM 792 C C . LEU A 1 98 ? 7.198 6.231 3.871 1.00 87.31 98 LEU A C 1
ATOM 794 O O . LEU A 1 98 ? 6.782 6.013 2.735 1.00 87.31 98 LEU A O 1
ATOM 798 N N . SER A 1 99 ? 7.141 7.442 4.431 1.00 89.69 99 SER A N 1
ATOM 799 C CA . SER A 1 99 ? 6.512 8.605 3.791 1.00 89.69 99 SER A CA 1
ATOM 800 C C . SER A 1 99 ? 7.128 8.949 2.439 1.00 89.69 99 SER A C 1
ATOM 802 O O . SER A 1 99 ? 6.408 9.149 1.460 1.00 89.69 99 SER A O 1
ATOM 804 N N . ALA A 1 100 ? 8.459 8.980 2.362 1.00 88.44 100 ALA A N 1
ATOM 805 C CA . ALA A 1 100 ? 9.169 9.233 1.114 1.00 88.44 100 ALA A CA 1
ATOM 806 C C . ALA A 1 100 ? 8.954 8.107 0.091 1.00 88.44 100 ALA A C 1
ATOM 808 O O . ALA A 1 100 ? 8.740 8.380 -1.089 1.00 88.44 100 ALA A O 1
ATOM 809 N N . THR A 1 101 ? 8.975 6.850 0.541 1.00 88.06 101 THR A N 1
ATOM 810 C CA . THR A 1 101 ? 8.836 5.673 -0.325 1.00 88.06 101 THR A CA 1
ATOM 811 C C . THR A 1 101 ? 7.443 5.598 -0.939 1.00 88.06 101 THR A C 1
ATOM 813 O O . THR A 1 101 ? 7.326 5.505 -2.158 1.00 88.06 101 THR A O 1
ATOM 816 N N . ILE A 1 102 ? 6.387 5.726 -0.130 1.00 87.19 102 ILE A N 1
ATOM 817 C CA . ILE A 1 102 ? 5.007 5.706 -0.629 1.00 87.19 102 ILE A CA 1
ATOM 818 C C . ILE A 1 102 ? 4.741 6.897 -1.547 1.00 87.19 102 ILE A C 1
ATOM 820 O O . ILE A 1 102 ? 4.167 6.707 -2.617 1.00 87.19 102 ILE A O 1
ATOM 824 N N . LYS A 1 103 ? 5.225 8.099 -1.208 1.00 88.12 103 LYS A N 1
ATOM 825 C CA . LYS A 1 103 ? 5.077 9.274 -2.079 1.00 88.12 103 LYS A CA 1
ATOM 826 C C . LYS A 1 103 ? 5.783 9.094 -3.419 1.00 88.12 103 LYS A C 1
ATOM 828 O O . LYS A 1 103 ? 5.237 9.484 -4.445 1.00 88.12 103 LYS A O 1
ATOM 833 N N . ARG A 1 104 ? 6.969 8.483 -3.423 1.00 84.38 104 ARG A N 1
ATOM 834 C CA . ARG A 1 104 ? 7.730 8.214 -4.647 1.00 84.38 104 ARG A CA 1
ATOM 835 C C . ARG A 1 104 ? 7.052 7.177 -5.542 1.00 84.38 104 ARG A C 1
ATOM 837 O O . ARG A 1 104 ? 7.046 7.360 -6.750 1.00 84.38 104 ARG A O 1
ATOM 844 N N . VAL A 1 105 ? 6.504 6.109 -4.962 1.00 81.62 105 VAL A N 1
ATOM 845 C CA . VAL A 1 105 ? 5.903 5.006 -5.734 1.00 81.62 105 VAL A CA 1
ATOM 846 C C . VAL A 1 105 ? 4.473 5.326 -6.170 1.00 81.62 105 VAL A C 1
ATOM 848 O O . VAL A 1 105 ? 4.087 5.026 -7.292 1.00 81.62 105 VAL A O 1
ATOM 851 N N . THR A 1 106 ? 3.676 5.933 -5.290 1.00 79.81 106 THR A N 1
ATOM 852 C CA . THR A 1 106 ? 2.231 6.119 -5.505 1.00 79.81 106 THR A CA 1
ATOM 853 C C . THR A 1 106 ? 1.832 7.545 -5.882 1.00 79.81 106 THR A C 1
ATOM 855 O O . THR A 1 106 ? 0.684 7.775 -6.246 1.00 79.81 106 THR A O 1
ATOM 858 N N . GLY A 1 107 ? 2.738 8.518 -5.745 1.00 83.06 107 GLY A N 1
ATOM 859 C CA . GLY A 1 107 ? 2.447 9.942 -5.946 1.00 83.06 107 GLY A CA 1
ATOM 860 C C . GLY A 1 107 ? 1.668 10.610 -4.804 1.00 83.06 107 GLY A C 1
ATOM 861 O O . GLY A 1 107 ? 1.531 11.833 -4.795 1.00 83.06 107 GLY A O 1
ATOM 862 N N . HIS A 1 108 ? 1.196 9.850 -3.811 1.00 83.88 108 HIS A N 1
ATOM 863 C CA . HIS A 1 108 ? 0.370 10.346 -2.707 1.00 83.88 108 HIS A CA 1
ATOM 864 C C . HIS A 1 108 ? 1.047 10.171 -1.342 1.00 83.88 108 HIS A C 1
ATOM 866 O O . HIS A 1 108 ? 1.954 9.358 -1.170 1.00 83.88 108 HIS A O 1
ATOM 872 N N . SER A 1 109 ? 0.625 10.962 -0.350 1.00 87.50 109 SER A N 1
ATOM 873 C CA . SER A 1 109 ? 1.116 10.804 1.022 1.00 87.50 109 SER A CA 1
ATOM 874 C C . SER A 1 109 ? 0.588 9.512 1.648 1.00 87.50 109 SER A C 1
ATOM 876 O O . SER A 1 109 ? -0.505 9.049 1.320 1.00 87.50 109 SER A O 1
ATOM 878 N N . VAL A 1 110 ? 1.350 8.954 2.593 1.00 85.69 110 VAL A N 1
ATOM 879 C CA . VAL A 1 110 ? 0.937 7.763 3.357 1.00 85.69 110 VAL A CA 1
ATOM 880 C C . VAL A 1 110 ? -0.393 8.008 4.060 1.00 85.69 110 VAL A C 1
ATOM 882 O O . VAL A 1 110 ? -1.292 7.184 3.954 1.00 85.69 110 VAL A O 1
ATOM 885 N N . THR A 1 111 ? -0.547 9.167 4.704 1.00 86.19 111 THR A N 1
ATOM 886 C CA . THR A 1 111 ? -1.782 9.564 5.392 1.00 86.19 111 THR A CA 1
ATOM 887 C C . THR A 1 111 ? -2.980 9.565 4.448 1.00 86.19 111 THR A C 1
ATOM 889 O O . THR A 1 111 ? -4.000 8.974 4.770 1.00 86.19 111 THR A O 1
ATOM 892 N N . SER A 1 112 ? -2.835 10.106 3.232 1.00 84.75 112 SER A N 1
ATOM 893 C CA . SER A 1 112 ? -3.918 10.088 2.241 1.00 84.75 112 SER A CA 1
ATOM 894 C C . SER A 1 112 ? -4.312 8.666 1.829 1.00 84.75 112 SER A C 1
ATOM 896 O O . SER A 1 112 ? -5.483 8.416 1.543 1.00 84.75 112 SER A O 1
ATOM 898 N N . TYR A 1 113 ? -3.359 7.733 1.811 1.00 82.69 113 TYR A N 1
ATOM 899 C CA . TYR A 1 113 ? -3.631 6.319 1.561 1.00 82.69 113 TYR A CA 1
ATOM 900 C C . TYR A 1 113 ? -4.383 5.666 2.721 1.00 82.69 113 TYR A C 1
ATOM 902 O O . TYR A 1 113 ? -5.381 4.988 2.487 1.00 82.69 113 TYR A O 1
ATOM 910 N N . ILE A 1 114 ? -3.945 5.914 3.959 1.00 85.00 114 ILE A N 1
ATOM 911 C CA . ILE A 1 114 ? -4.640 5.459 5.170 1.00 85.00 114 ILE A CA 1
ATOM 912 C C . ILE A 1 114 ? -6.086 5.971 5.141 1.00 85.00 114 ILE A C 1
ATOM 914 O O . ILE A 1 114 ? -7.018 5.175 5.221 1.00 85.00 114 ILE A O 1
ATOM 918 N N . ASP A 1 115 ? -6.290 7.269 4.909 1.00 84.12 115 ASP A N 1
ATOM 919 C CA . ASP A 1 115 ? -7.618 7.887 4.869 1.00 84.12 115 ASP A CA 1
ATOM 920 C C . ASP A 1 115 ? -8.500 7.299 3.765 1.00 84.12 115 ASP A C 1
ATOM 922 O O . ASP A 1 115 ? -9.673 7.003 3.994 1.00 84.12 115 ASP A O 1
ATOM 926 N N . ARG A 1 116 ? -7.946 7.068 2.568 1.00 83.69 116 ARG A N 1
ATOM 927 C CA . ARG A 1 116 ? -8.689 6.473 1.447 1.00 83.69 116 ARG A CA 1
ATOM 928 C C . ARG A 1 116 ? -9.198 5.067 1.770 1.00 83.69 116 ARG A C 1
ATOM 930 O O . ARG A 1 116 ? -10.284 4.717 1.317 1.00 83.69 116 ARG A O 1
ATOM 937 N N . HIS A 1 117 ? -8.447 4.289 2.547 1.00 79.62 117 HIS A N 1
ATOM 938 C CA . HIS A 1 117 ? -8.882 2.972 3.014 1.00 79.62 117 HIS A CA 1
ATOM 939 C C . HIS A 1 117 ? -9.826 3.053 4.221 1.00 79.62 117 HIS A C 1
ATOM 941 O O . HIS A 1 117 ? -10.737 2.239 4.338 1.00 79.62 117 HIS A O 1
ATOM 947 N N . THR A 1 118 ? -9.666 4.050 5.090 1.00 81.56 118 THR A N 1
ATOM 948 C CA . THR A 1 118 ? -10.463 4.189 6.314 1.00 81.56 118 THR A CA 1
ATOM 949 C C . THR A 1 118 ? -11.832 4.823 6.082 1.00 81.56 118 THR A C 1
ATOM 951 O O . THR A 1 118 ? -12.797 4.413 6.718 1.00 81.56 118 THR A O 1
ATOM 954 N N . VAL A 1 119 ? -11.960 5.801 5.181 1.00 82.50 119 VAL A N 1
ATOM 955 C CA . VAL A 1 119 ? -13.223 6.525 4.941 1.00 82.50 119 VAL A CA 1
ATOM 956 C C . VAL A 1 119 ? -14.378 5.605 4.518 1.00 82.50 119 VAL A C 1
ATOM 958 O O . VAL A 1 119 ? -15.460 5.761 5.079 1.00 82.50 119 VAL A O 1
ATOM 961 N N . PRO A 1 120 ? -14.214 4.653 3.577 1.00 80.56 120 PRO A N 1
ATOM 962 C CA . PRO A 1 120 ? -15.285 3.723 3.219 1.00 80.56 120 PRO A CA 1
ATOM 963 C C . PRO A 1 120 ? -15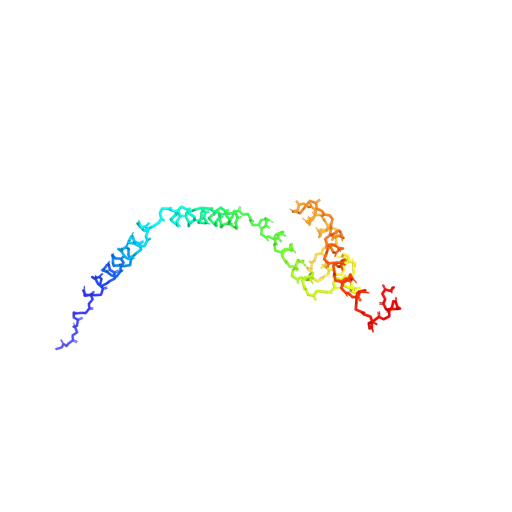.728 2.873 4.409 1.00 80.56 120 PRO A C 1
ATOM 965 O O . PRO A 1 120 ? -16.923 2.733 4.641 1.00 80.56 120 PRO A O 1
ATOM 968 N N . ILE A 1 121 ? -14.765 2.399 5.204 1.00 77.94 121 ILE A N 1
ATOM 969 C CA . ILE A 1 121 ? -15.038 1.609 6.403 1.00 77.94 121 ILE A CA 1
ATOM 970 C C . ILE A 1 121 ? -15.814 2.459 7.412 1.00 77.94 121 ILE A C 1
ATOM 972 O O . ILE A 1 121 ? -16.867 2.055 7.878 1.00 77.94 121 ILE A O 1
ATOM 976 N N . LEU A 1 122 ? -15.361 3.679 7.712 1.00 76.81 122 LEU A N 1
ATOM 977 C CA . LEU A 1 122 ? -16.085 4.579 8.616 1.00 76.81 122 LEU A CA 1
ATOM 978 C C . LEU A 1 122 ? -17.496 4.899 8.122 1.00 76.81 122 LEU A C 1
ATOM 980 O O . LEU A 1 122 ? -18.410 4.968 8.932 1.00 76.81 122 LEU A O 1
ATOM 984 N N . LYS A 1 123 ? -17.685 5.087 6.812 1.00 78.44 123 LYS A N 1
ATOM 985 C CA . LYS A 1 123 ? -19.015 5.306 6.229 1.00 78.44 123 LYS A CA 1
ATOM 986 C C . LYS A 1 123 ? -19.927 4.104 6.441 1.00 78.44 123 LYS A C 1
ATOM 988 O O . LYS A 1 123 ? -21.080 4.307 6.787 1.00 78.44 123 LYS A O 1
ATOM 993 N N . GLU A 1 124 ? -19.415 2.890 6.262 1.00 77.00 124 GLU A N 1
ATOM 994 C CA . GLU A 1 124 ? -20.149 1.655 6.554 1.00 77.00 124 GLU A CA 1
ATOM 995 C C . GLU A 1 124 ? -20.541 1.590 8.037 1.00 77.00 124 GLU A C 1
ATOM 997 O O . GLU A 1 124 ? -21.703 1.363 8.348 1.00 77.00 124 GLU A O 1
ATOM 1002 N N . TYR A 1 125 ? -19.615 1.925 8.941 1.00 66.81 125 TYR A N 1
ATOM 1003 C CA . TYR A 1 125 ? -19.874 1.986 10.384 1.00 66.81 125 TYR A CA 1
ATOM 1004 C C . TYR A 1 125 ? -20.897 3.048 10.790 1.00 66.81 125 TYR A C 1
ATOM 1006 O O . TYR A 1 125 ? -21.717 2.795 11.662 1.00 66.81 125 TYR A O 1
ATOM 1014 N N . LEU A 1 126 ? -20.859 4.233 10.180 1.00 67.81 126 LEU A N 1
ATOM 1015 C CA . LEU A 1 126 ? -21.822 5.305 10.453 1.00 67.81 126 LEU A CA 1
ATOM 1016 C C . LEU A 1 126 ? -23.226 4.977 9.932 1.00 67.81 126 LEU A C 1
ATOM 1018 O O . LEU A 1 126 ? -24.199 5.527 10.437 1.00 67.81 126 LEU A O 1
ATOM 1022 N N . ASN A 1 127 ? -23.324 4.112 8.922 1.00 68.44 127 ASN A N 1
ATOM 1023 C CA . ASN A 1 127 ? -24.596 3.641 8.380 1.00 68.44 127 ASN A CA 1
ATOM 1024 C C . ASN A 1 127 ? -25.176 2.464 9.184 1.00 68.44 127 ASN A C 1
ATOM 1026 O O . ASN A 1 127 ? -26.323 2.081 8.966 1.00 68.44 127 ASN A O 1
ATOM 1030 N N . ASP A 1 128 ? -24.387 1.884 10.092 1.00 61.81 128 ASP A N 1
ATOM 1031 C CA . ASP A 1 128 ? -24.783 0.787 10.967 1.00 61.81 128 ASP A CA 1
ATOM 1032 C C . ASP A 1 128 ? -25.225 1.367 12.329 1.00 61.81 128 ASP A C 1
ATOM 1034 O O . ASP A 1 128 ? -24.409 1.761 13.163 1.00 61.81 128 ASP A O 1
ATOM 1038 N N . GLU A 1 129 ? -26.540 1.458 12.563 1.00 56.41 129 GLU A N 1
ATOM 1039 C CA . GLU A 1 129 ? -27.199 2.157 13.694 1.00 56.41 129 GLU A CA 1
ATOM 1040 C C . GLU A 1 129 ? -26.887 1.605 15.111 1.00 56.41 129 GLU A C 1
ATOM 1042 O O . GLU A 1 129 ? -27.549 1.955 16.089 1.00 56.41 129 GLU A O 1
ATOM 1047 N N . ARG A 1 130 ? -25.893 0.722 15.269 1.00 56.94 130 ARG A N 1
ATOM 1048 C CA . ARG A 1 130 ? -25.620 -0.018 16.517 1.00 56.94 130 ARG A CA 1
ATOM 1049 C C . ARG A 1 130 ? -24.378 0.428 17.290 1.00 56.94 130 ARG A C 1
ATOM 1051 O O . ARG A 1 130 ? -24.192 -0.036 18.414 1.00 56.94 130 ARG A O 1
ATOM 1058 N N . LEU A 1 131 ? -23.530 1.297 16.738 1.00 51.84 131 LEU A N 1
ATOM 1059 C CA . LEU A 1 131 ? -22.277 1.715 17.382 1.00 51.84 131 LEU A CA 1
ATOM 1060 C C . LEU A 1 131 ? -22.250 3.230 17.581 1.00 51.84 131 LEU A C 1
ATOM 1062 O O . LEU A 1 131 ? -22.222 4.011 16.633 1.00 51.84 131 LEU A O 1
ATOM 1066 N N . SER A 1 132 ? -22.297 3.645 18.846 1.00 46.00 132 SER A N 1
ATOM 1067 C CA . SER A 1 132 ? -22.402 5.046 19.226 1.00 46.00 132 SER A CA 1
ATOM 1068 C C . SER A 1 132 ? -21.147 5.836 18.848 1.00 46.00 132 SER A C 1
ATOM 1070 O O . SER A 1 132 ? -20.010 5.392 19.018 1.00 46.00 132 SER A O 1
ATOM 1072 N N . LEU A 1 133 ? -21.388 7.077 18.418 1.00 51.16 133 LEU A N 1
ATOM 1073 C CA . LEU A 1 133 ? -20.423 8.128 18.067 1.00 51.16 133 LEU A CA 1
ATOM 1074 C C . LEU A 1 133 ? -19.325 8.378 19.131 1.00 51.16 133 LEU A C 1
ATOM 1076 O O . LEU A 1 133 ? -18.356 9.087 18.883 1.00 51.16 133 LEU A O 1
ATOM 1080 N N . THR A 1 134 ? -19.481 7.805 20.325 1.00 53.78 134 THR A N 1
ATOM 1081 C CA . THR A 1 134 ? -18.635 7.965 21.512 1.00 53.78 134 THR A CA 1
ATOM 1082 C C . THR A 1 134 ? -17.329 7.164 21.475 1.00 53.78 134 THR A C 1
ATOM 1084 O O . THR A 1 134 ? -16.435 7.473 22.251 1.00 53.78 134 THR A O 1
ATOM 1087 N N . GLN A 1 135 ? -17.189 6.160 20.599 1.00 51.19 135 GLN A N 1
ATOM 1088 C CA . GLN A 1 135 ? -15.949 5.366 20.455 1.00 51.19 135 GLN A CA 1
ATOM 1089 C C . GLN A 1 135 ? -15.041 5.818 19.297 1.00 51.19 135 GLN A C 1
ATOM 1091 O O . GLN A 1 135 ? -14.027 5.181 19.026 1.00 51.19 135 GLN A O 1
ATOM 1096 N N . ILE A 1 136 ? -15.419 6.882 18.583 1.00 49.56 136 ILE A N 1
ATOM 1097 C CA . ILE A 1 136 ? -14.785 7.294 17.318 1.00 49.56 136 ILE A CA 1
ATOM 1098 C C . ILE A 1 136 ? -13.796 8.469 17.516 1.00 49.56 136 ILE A C 1
ATOM 1100 O O . ILE A 1 136 ? -13.076 8.809 16.577 1.00 49.56 136 ILE A O 1
ATOM 1104 N N . ALA A 1 137 ? -13.744 9.069 18.714 1.00 36.31 137 ALA A N 1
ATOM 1105 C CA . ALA A 1 137 ? -12.890 10.218 19.046 1.00 36.31 137 ALA A CA 1
ATOM 1106 C C . ALA A 1 137 ? -11.500 9.811 19.551 1.00 36.31 137 ALA A C 1
ATOM 1108 O O . ALA A 1 137 ? -11.434 8.916 20.424 1.00 36.31 137 ALA A O 1
#

Sequence (137 aa):
MIQKDWVQPLFSQRVALNLSVFSIFRLFLDSNLMGSLCLTMMYDIFDAHAQRESTDSHTDRTAYIVKQLMALLSTGISRTERDVSYYAERLNVSPKYLSATIKRVTGHSVTSYIDRHTVPILKEYLNDERLSLTQIA

Radius of gyration: 26.65 Å; chains: 1; bounding box: 48×73×57 Å